Protein AF-A0A948D189-F1 (afdb_monomer_lite)

Structure (mmCIF, N/CA/C/O backbone):
data_AF-A0A948D189-F1
#
_entry.id   AF-A0A948D189-F1
#
loop_
_atom_site.group_PDB
_atom_site.id
_atom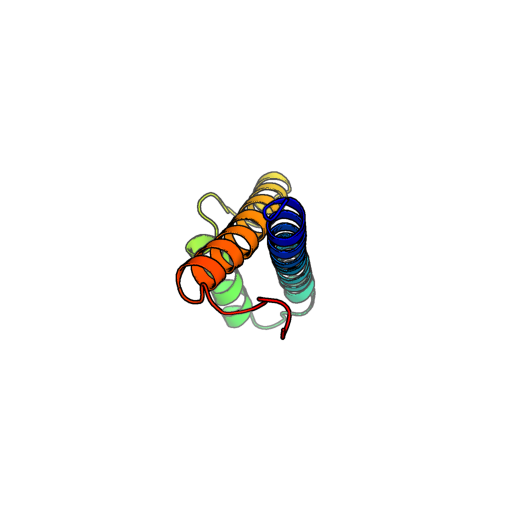_site.type_symbol
_atom_site.label_atom_id
_atom_site.label_alt_id
_atom_site.label_comp_id
_atom_site.label_asym_id
_atom_site.label_entity_id
_atom_site.label_seq_id
_atom_site.pdbx_PDB_ins_code
_atom_site.Cartn_x
_atom_site.Cartn_y
_atom_site.Cartn_z
_atom_site.occupancy
_atom_site.B_iso_or_equiv
_atom_site.auth_seq_id
_atom_site.auth_comp_id
_atom_site.auth_asym_id
_atom_si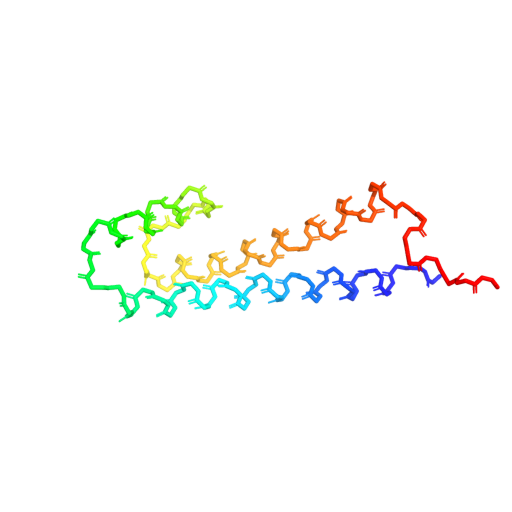te.auth_atom_id
_atom_site.pdbx_PDB_model_num
ATOM 1 N N . MET A 1 1 ? 11.086 3.102 -28.907 1.00 43.06 1 MET A N 1
ATOM 2 C CA . MET A 1 1 ? 9.698 3.223 -28.392 1.00 43.06 1 MET A CA 1
ATOM 3 C C . MET A 1 1 ? 9.240 1.969 -27.616 1.00 43.06 1 MET A C 1
ATOM 5 O O . MET A 1 1 ? 8.192 1.416 -27.920 1.00 43.06 1 MET A O 1
ATOM 9 N N . LYS A 1 2 ? 10.006 1.490 -26.617 1.00 55.94 2 LYS A N 1
ATOM 10 C CA . LYS A 1 2 ? 9.655 0.301 -25.798 1.00 55.94 2 LYS A CA 1
ATOM 11 C C . LYS A 1 2 ? 9.125 0.652 -24.394 1.00 55.94 2 LYS A C 1
ATOM 13 O O . LYS A 1 2 ? 8.508 -0.186 -23.752 1.00 55.94 2 LYS A O 1
ATOM 18 N N . ASN A 1 3 ? 9.285 1.906 -23.966 1.00 65.19 3 ASN A N 1
ATOM 19 C CA . ASN A 1 3 ? 9.013 2.319 -22.587 1.00 65.19 3 ASN A CA 1
ATOM 20 C C . ASN A 1 3 ? 7.535 2.657 -22.334 1.00 65.19 3 ASN A C 1
ATOM 22 O O . ASN A 1 3 ? 7.009 2.287 -21.297 1.00 65.19 3 ASN A O 1
ATOM 26 N N . ALA A 1 4 ? 6.826 3.286 -23.278 1.00 76.00 4 ALA A N 1
ATOM 27 C CA . ALA A 1 4 ? 5.453 3.754 -23.035 1.00 76.00 4 ALA A CA 1
ATOM 28 C C . ALA A 1 4 ? 4.457 2.620 -22.714 1.00 76.00 4 ALA A C 1
ATOM 30 O O . ALA A 1 4 ? 3.641 2.764 -21.811 1.00 76.00 4 ALA A O 1
ATOM 31 N N . LYS A 1 5 ? 4.553 1.470 -23.401 1.00 80.12 5 LYS A N 1
ATOM 32 C CA . LYS A 1 5 ? 3.692 0.302 -23.131 1.00 80.12 5 LYS A CA 1
ATOM 33 C C . LYS A 1 5 ? 4.002 -0.349 -21.782 1.00 80.12 5 LYS A C 1
ATOM 35 O O . LYS A 1 5 ? 3.083 -0.760 -21.085 1.00 80.12 5 LYS A O 1
ATOM 40 N N . PHE A 1 6 ? 5.282 -0.406 -21.415 1.00 83.38 6 PHE A N 1
ATOM 41 C CA . PHE A 1 6 ? 5.720 -0.891 -20.108 1.00 83.38 6 PHE A CA 1
ATOM 42 C C . PHE A 1 6 ? 5.208 0.013 -18.982 1.00 83.38 6 PHE A C 1
ATOM 44 O O . PHE A 1 6 ? 4.566 -0.471 -18.058 1.00 83.38 6 PHE A O 1
ATOM 51 N N . PHE A 1 7 ? 5.418 1.327 -19.100 1.00 85.12 7 PHE A N 1
ATOM 52 C CA . PHE A 1 7 ? 4.933 2.295 -18.118 1.00 85.12 7 PHE A CA 1
ATOM 53 C C . PHE A 1 7 ? 3.409 2.266 -17.991 1.00 85.12 7 PHE A C 1
ATOM 55 O O . PHE A 1 7 ? 2.903 2.298 -16.875 1.00 85.12 7 PHE A O 1
ATOM 62 N N . ALA A 1 8 ? 2.682 2.153 -19.108 1.00 88.44 8 ALA A N 1
ATOM 63 C CA . ALA A 1 8 ? 1.229 2.013 -19.085 1.00 88.44 8 ALA A CA 1
ATOM 64 C C . ALA A 1 8 ? 0.795 0.743 -18.339 1.00 88.44 8 ALA A C 1
ATOM 66 O O . ALA A 1 8 ? -0.057 0.825 -17.461 1.00 88.44 8 ALA A O 1
ATOM 67 N N . HIS A 1 9 ? 1.416 -0.408 -18.624 1.00 89.69 9 HIS A N 1
ATOM 68 C CA . HIS A 1 9 ? 1.111 -1.656 -17.924 1.00 89.69 9 HIS A CA 1
ATOM 69 C C . HIS A 1 9 ? 1.433 -1.573 -16.426 1.00 89.69 9 HIS A C 1
ATOM 71 O O . HIS A 1 9 ? 0.578 -1.885 -15.601 1.00 89.69 9 HIS A O 1
ATOM 77 N N . ALA A 1 10 ? 2.622 -1.087 -16.062 1.00 90.75 10 ALA A N 1
ATOM 78 C CA . ALA A 1 10 ? 3.016 -0.914 -14.666 1.00 90.75 10 ALA A CA 1
ATOM 79 C C . ALA A 1 10 ? 2.071 0.044 -13.919 1.00 90.75 10 ALA A C 1
ATOM 81 O O . ALA A 1 10 ? 1.687 -0.231 -12.784 1.00 90.75 10 ALA A O 1
ATOM 82 N N . ALA A 1 11 ? 1.622 1.122 -14.570 1.00 93.38 11 ALA A N 1
ATOM 83 C CA . ALA A 1 11 ? 0.612 2.021 -14.021 1.00 93.38 11 ALA A CA 1
ATOM 84 C C . ALA A 1 11 ? -0.753 1.333 -13.847 1.00 93.38 11 ALA A C 1
ATOM 86 O O . ALA A 1 11 ? -1.403 1.540 -12.826 1.00 93.38 11 ALA A O 1
ATOM 87 N N . THR A 1 12 ? -1.181 0.481 -14.787 1.00 94.19 12 THR A N 1
ATOM 88 C CA . THR A 1 12 ? -2.408 -0.322 -14.642 1.00 94.19 12 THR A CA 1
ATOM 89 C C . THR A 1 12 ? -2.329 -1.263 -13.439 1.00 94.19 12 THR A C 1
ATOM 91 O O . THR A 1 12 ? -3.281 -1.328 -12.666 1.00 94.19 12 THR A O 1
ATOM 94 N N . ILE A 1 13 ? -1.200 -1.953 -13.236 1.00 94.81 13 ILE A N 1
ATOM 95 C CA . ILE A 1 13 ? -1.009 -2.825 -12.065 1.00 94.81 13 ILE A CA 1
ATOM 96 C C . ILE A 1 13 ? -0.973 -2.005 -10.768 1.00 94.81 13 ILE A C 1
ATOM 98 O O . ILE A 1 13 ? -1.579 -2.404 -9.774 1.00 94.81 13 ILE A O 1
ATOM 102 N N . GLY A 1 14 ? -0.342 -0.828 -10.780 1.00 95.31 14 GLY A N 1
ATOM 103 C CA . GLY A 1 14 ? -0.402 0.118 -9.664 1.00 95.31 14 GLY A CA 1
ATOM 104 C C . GLY A 1 14 ? -1.841 0.512 -9.314 1.00 95.31 14 GLY A C 1
ATOM 105 O O . GLY A 1 14 ? -2.254 0.388 -8.163 1.00 95.31 14 GLY A O 1
ATOM 106 N N . LEU A 1 15 ? -2.645 0.917 -10.304 1.00 96.25 15 LEU A N 1
ATOM 107 C CA . LEU A 1 15 ? -4.061 1.258 -10.106 1.00 96.25 15 LEU A CA 1
ATOM 108 C C . LEU A 1 15 ? -4.880 0.074 -9.586 1.00 96.25 15 LEU A C 1
ATOM 110 O O . LEU A 1 15 ? -5.733 0.254 -8.721 1.00 96.25 15 LEU A O 1
ATOM 114 N N . PHE A 1 16 ? -4.601 -1.138 -10.064 1.00 96.19 16 PHE A N 1
ATOM 115 C CA . PHE A 1 16 ? -5.218 -2.348 -9.528 1.00 96.19 16 PHE A CA 1
ATOM 116 C C . PHE A 1 16 ? -4.888 -2.549 -8.039 1.00 96.19 16 PHE A C 1
ATOM 118 O O . PHE A 1 16 ? -5.779 -2.870 -7.254 1.00 96.19 16 PHE A O 1
ATOM 125 N N . GLY A 1 17 ? -3.649 -2.267 -7.622 1.00 95.19 17 GLY A N 1
ATOM 126 C CA . GLY A 1 17 ? -3.260 -2.245 -6.209 1.00 95.19 17 GLY A CA 1
ATOM 127 C C . GLY A 1 17 ? -4.076 -1.247 -5.379 1.00 95.19 17 GLY A C 1
ATOM 128 O O . GLY A 1 17 ? -4.542 -1.585 -4.292 1.00 95.19 17 GLY A O 1
ATOM 129 N N . VAL A 1 18 ? -4.326 -0.043 -5.906 1.00 96.62 18 VAL A N 1
ATOM 130 C CA . VAL A 1 18 ? -5.194 0.957 -5.250 1.00 96.62 18 VAL A CA 1
ATOM 131 C C . VAL A 1 18 ? -6.629 0.450 -5.111 1.00 96.62 18 VAL A C 1
ATOM 133 O O . VAL A 1 18 ? -7.235 0.609 -4.054 1.00 96.62 18 VAL A O 1
ATOM 136 N N . LEU A 1 19 ? -7.176 -0.178 -6.153 1.00 96.88 19 LEU A N 1
ATOM 137 C CA . LEU A 1 19 ? -8.528 -0.741 -6.116 1.00 96.88 19 LEU A CA 1
ATOM 138 C C . LEU A 1 19 ? -8.659 -1.836 -5.052 1.00 96.88 19 LEU A C 1
ATOM 140 O O . LEU A 1 19 ? -9.626 -1.834 -4.291 1.00 96.88 19 LEU A O 1
ATOM 144 N N . LEU A 1 20 ? -7.670 -2.728 -4.948 1.00 94.44 20 LEU A N 1
ATOM 145 C CA . LEU A 1 20 ? -7.625 -3.736 -3.887 1.00 94.44 20 LEU A CA 1
ATOM 146 C C . LEU A 1 20 ? -7.541 -3.104 -2.495 1.00 94.44 20 LEU A C 1
ATOM 148 O O . LEU A 1 20 ? -8.222 -3.559 -1.579 1.00 94.44 20 LEU A O 1
ATOM 152 N N . PHE A 1 21 ? -6.759 -2.035 -2.332 1.00 94.75 21 PHE A N 1
ATOM 153 C CA . PHE A 1 21 ? -6.695 -1.300 -1.071 1.00 94.75 21 PHE A CA 1
ATOM 154 C C . PHE A 1 21 ? -8.050 -0.696 -0.684 1.00 94.75 21 PHE A C 1
ATOM 156 O O . PHE A 1 21 ? -8.482 -0.863 0.455 1.00 94.75 21 PHE A O 1
ATOM 163 N N . ILE A 1 22 ? -8.759 -0.063 -1.627 1.00 95.38 22 ILE A N 1
ATOM 164 C CA . ILE A 1 22 ? -10.119 0.455 -1.401 1.00 95.38 22 ILE A CA 1
ATOM 165 C C . ILE A 1 22 ? -11.057 -0.678 -0.979 1.00 95.38 22 ILE A C 1
ATOM 167 O O . ILE A 1 22 ? -11.796 -0.527 -0.008 1.00 95.38 22 ILE A O 1
ATOM 171 N N . LEU A 1 23 ? -11.011 -1.822 -1.666 1.00 95.25 23 LEU A N 1
ATOM 172 C CA . LEU A 1 23 ? -11.821 -2.984 -1.303 1.00 95.25 23 LEU A CA 1
ATOM 173 C C . LEU A 1 23 ? -11.502 -3.467 0.120 1.00 95.25 23 LEU A C 1
ATOM 175 O O . LEU A 1 23 ? -12.417 -3.791 0.872 1.00 95.25 23 LEU A O 1
ATOM 179 N N . CYS A 1 24 ? -10.229 -3.437 0.520 1.00 93.25 24 CYS A N 1
ATOM 180 C CA . CYS A 1 24 ? -9.794 -3.732 1.886 1.00 93.25 24 CYS A CA 1
ATOM 181 C C . CYS A 1 24 ? -10.379 -2.743 2.908 1.00 93.25 24 CYS A C 1
ATOM 183 O O . CYS A 1 24 ? -10.837 -3.160 3.968 1.00 93.25 24 CYS A O 1
ATOM 185 N N . MET A 1 25 ? -10.422 -1.445 2.585 1.00 92.62 25 MET A N 1
ATOM 186 C CA . MET A 1 25 ? -11.061 -0.437 3.443 1.00 92.62 25 MET A CA 1
ATOM 187 C C . MET A 1 25 ? -12.574 -0.646 3.544 1.00 92.62 25 MET A C 1
ATOM 189 O O . MET A 1 25 ? -13.148 -0.460 4.610 1.00 92.62 25 MET A O 1
ATOM 193 N N . LEU A 1 26 ? -13.233 -1.049 2.456 1.00 93.81 26 LEU A N 1
ATOM 194 C CA . LEU A 1 26 ? -14.663 -1.364 2.471 1.00 93.81 26 LEU A CA 1
ATOM 195 C C . LEU A 1 26 ? -14.951 -2.645 3.259 1.00 93.81 26 LEU A C 1
ATOM 197 O O . LEU A 1 26 ? -15.962 -2.720 3.953 1.00 93.81 26 LEU A O 1
ATOM 201 N N . TRP A 1 27 ? -14.048 -3.627 3.214 1.00 93.00 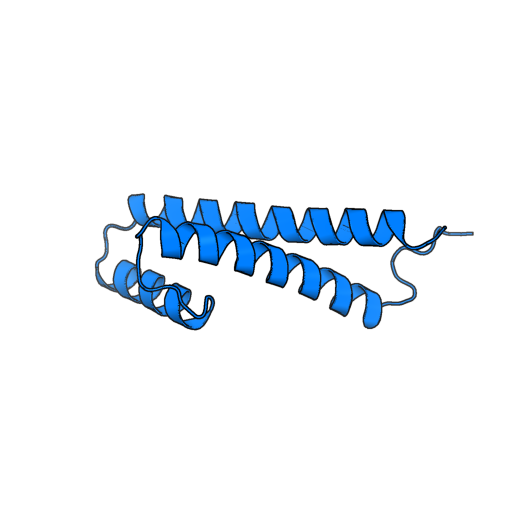27 TRP A N 1
ATOM 202 C CA . TRP A 1 27 ? -14.181 -4.868 3.972 1.00 93.00 27 TRP A CA 1
ATOM 203 C C . TRP A 1 27 ? -14.265 -4.617 5.483 1.00 93.00 27 TRP A C 1
ATOM 205 O O . TRP A 1 27 ? -15.060 -5.275 6.155 1.00 93.00 27 TRP A O 1
ATOM 215 N N . LYS A 1 28 ? -13.578 -3.587 6.003 1.00 90.25 28 LYS A N 1
ATOM 216 C CA . LYS A 1 28 ? -13.705 -3.131 7.401 1.00 90.25 28 LYS A CA 1
ATOM 217 C C . LYS A 1 28 ? -15.157 -2.923 7.849 1.00 90.25 28 LYS A C 1
ATOM 219 O O . LYS A 1 28 ? -15.469 -3.185 9.008 1.00 90.25 28 LYS A O 1
ATOM 224 N N . LEU A 1 29 ? -16.042 -2.480 6.950 1.00 92.19 29 LEU A N 1
ATOM 225 C CA . LEU A 1 29 ? -17.462 -2.238 7.242 1.00 92.19 29 LEU A CA 1
ATOM 226 C C . LEU A 1 29 ? -18.263 -3.530 7.451 1.00 92.19 29 LEU A C 1
ATOM 228 O O . LEU A 1 29 ? -19.356 -3.494 8.004 1.00 92.19 29 LEU A O 1
ATOM 232 N N . THR A 1 30 ? -17.728 -4.662 7.000 1.00 94.56 30 THR A N 1
ATOM 233 C CA . THR A 1 30 ? -18.380 -5.975 7.082 1.00 94.56 30 THR A CA 1
ATOM 234 C C . THR A 1 30 ? -17.822 -6.855 8.202 1.00 94.56 30 THR A C 1
ATOM 236 O O . THR A 1 30 ? -18.406 -7.892 8.507 1.00 94.56 30 THR A O 1
ATOM 239 N N . ILE A 1 31 ? -16.706 -6.460 8.830 1.00 93.00 31 ILE A N 1
ATOM 240 C CA . ILE A 1 31 ? -16.088 -7.217 9.923 1.00 93.00 31 ILE A CA 1
ATOM 241 C C . ILE A 1 31 ? -16.906 -7.024 11.203 1.00 93.00 31 ILE A C 1
ATOM 243 O O . ILE A 1 31 ? -16.975 -5.925 11.750 1.00 93.00 31 ILE A O 1
ATOM 247 N N . THR A 1 32 ? -17.485 -8.115 11.700 1.00 95.12 32 THR A N 1
ATOM 248 C CA . THR A 1 32 ? -18.224 -8.155 12.972 1.00 95.12 32 THR A CA 1
ATOM 249 C C . THR A 1 32 ? -17.400 -8.732 14.122 1.00 95.12 32 THR A C 1
ATOM 251 O O . THR A 1 32 ? -17.686 -8.448 15.282 1.00 95.12 32 THR A O 1
ATOM 254 N N . ASP A 1 33 ? -16.396 -9.556 13.813 1.00 95.81 33 ASP A N 1
ATOM 255 C CA . ASP A 1 33 ? -15.538 -10.201 14.806 1.00 95.81 33 ASP A CA 1
ATOM 256 C C . ASP A 1 33 ? -14.386 -9.260 15.223 1.00 95.81 33 ASP A C 1
ATOM 258 O O . ASP A 1 33 ? -13.616 -8.812 14.362 1.00 95.81 33 ASP A O 1
ATOM 262 N N . PRO A 1 34 ? -14.225 -8.960 16.526 1.00 94.00 34 PRO A N 1
ATOM 263 C CA . PRO A 1 34 ? -13.193 -8.044 17.005 1.00 94.00 34 PRO A CA 1
ATOM 264 C C . PRO A 1 34 ? -11.759 -8.555 16.794 1.00 94.00 34 PRO A C 1
ATOM 266 O O . PRO A 1 34 ? -10.852 -7.741 16.622 1.00 94.00 34 PRO A O 1
ATOM 269 N N . LEU A 1 35 ? -11.523 -9.871 16.779 1.00 95.75 35 LEU A N 1
ATOM 270 C CA . LEU A 1 35 ? -10.195 -10.439 16.515 1.00 95.75 35 LEU A CA 1
ATOM 271 C C . LEU A 1 35 ? -9.807 -10.268 15.047 1.00 95.75 35 LEU A C 1
ATOM 273 O O . LEU A 1 35 ? -8.667 -9.910 14.742 1.00 95.75 35 LEU A O 1
ATOM 277 N N . VAL A 1 36 ? -10.762 -10.472 14.137 1.00 95.44 36 VAL A N 1
ATOM 278 C CA . VAL A 1 36 ? -10.548 -10.249 12.700 1.00 95.44 36 VAL A CA 1
ATOM 279 C C . VAL A 1 36 ? -10.262 -8.773 12.432 1.00 95.44 36 VAL A C 1
ATOM 281 O O . VAL A 1 36 ? -9.384 -8.449 11.632 1.00 95.44 36 VAL A O 1
ATOM 284 N N . ASP A 1 37 ? -10.940 -7.875 13.148 1.00 93.56 37 ASP A N 1
ATOM 285 C CA . ASP A 1 37 ? -10.716 -6.439 13.016 1.00 93.56 37 ASP A CA 1
ATOM 286 C C . ASP A 1 37 ? -9.316 -6.011 13.468 1.00 93.56 37 ASP A C 1
ATOM 288 O O . ASP A 1 37 ? -8.603 -5.288 12.767 1.00 93.56 37 ASP A O 1
ATOM 292 N N . GLN A 1 38 ? -8.887 -6.507 14.630 1.00 94.06 38 GLN A N 1
ATOM 293 C CA . GLN A 1 38 ? -7.547 -6.250 15.151 1.00 94.06 38 GLN A CA 1
ATOM 294 C C . GLN A 1 38 ? -6.469 -6.767 14.203 1.00 94.06 38 GLN A C 1
ATOM 296 O O . GLN A 1 38 ? -5.503 -6.052 13.925 1.00 94.06 38 GLN A O 1
ATOM 301 N N . PHE A 1 39 ? -6.648 -7.980 13.675 1.00 94.44 39 PHE A N 1
ATOM 302 C CA . PHE A 1 39 ? -5.739 -8.547 12.688 1.00 94.44 39 PHE A CA 1
ATOM 303 C C . PHE A 1 39 ? -5.670 -7.682 11.425 1.00 94.44 39 PHE A C 1
ATOM 305 O O . PHE A 1 39 ? -4.576 -7.357 10.964 1.00 94.44 39 PHE A O 1
ATOM 312 N N . HIS A 1 40 ? -6.819 -7.252 10.900 1.00 93.94 40 HIS A N 1
ATOM 313 C CA . HIS A 1 40 ? -6.891 -6.403 9.715 1.00 93.94 40 HIS A CA 1
ATOM 314 C C . HIS A 1 40 ? -6.113 -5.091 9.905 1.00 93.94 40 HIS A C 1
ATOM 316 O O . HIS A 1 40 ? -5.252 -4.751 9.091 1.00 93.94 40 HIS A O 1
ATOM 322 N N . VAL A 1 41 ? -6.344 -4.382 11.014 1.00 92.44 41 VAL A N 1
ATOM 323 C CA . VAL A 1 41 ? -5.637 -3.127 11.317 1.00 92.44 41 VAL A CA 1
ATOM 324 C C . VAL A 1 41 ? -4.140 -3.356 11.525 1.00 92.44 41 VAL A C 1
ATOM 326 O O . VAL A 1 41 ? -3.327 -2.563 11.049 1.00 92.44 41 VAL A O 1
ATOM 329 N N . LEU A 1 42 ? -3.753 -4.427 12.222 1.00 94.44 42 LEU A N 1
ATOM 330 C CA . LEU A 1 42 ? -2.346 -4.755 12.453 1.00 94.44 42 LEU A CA 1
ATOM 331 C C . LEU A 1 42 ? -1.616 -5.047 11.137 1.00 94.44 42 LEU A C 1
ATOM 333 O O . LEU A 1 42 ? -0.509 -4.555 10.920 1.00 94.44 42 LEU A O 1
ATOM 337 N N . TYR A 1 43 ? -2.256 -5.795 10.241 1.00 93.25 43 TYR A N 1
ATOM 338 C CA . TYR A 1 43 ? -1.698 -6.128 8.938 1.00 93.25 43 TYR A CA 1
ATOM 339 C C . TYR A 1 43 ? -1.529 -4.888 8.051 1.00 93.25 43 TYR A C 1
ATOM 341 O O . TYR A 1 43 ? -0.484 -4.714 7.425 1.00 93.25 43 TYR A O 1
ATOM 349 N N . LEU A 1 44 ? -2.504 -3.973 8.062 1.00 92.62 44 LEU A N 1
ATOM 350 C CA . LEU A 1 44 ? -2.389 -2.691 7.362 1.00 92.62 44 LEU A CA 1
ATOM 351 C C . LEU A 1 44 ? -1.225 -1.849 7.890 1.00 92.62 44 LEU A C 1
ATOM 353 O O . LEU A 1 44 ? -0.464 -1.303 7.099 1.00 92.62 44 LEU A O 1
ATOM 357 N N . LYS A 1 45 ? -1.039 -1.780 9.212 1.00 93.69 45 LYS A N 1
ATOM 358 C CA . LYS A 1 45 ? 0.096 -1.065 9.824 1.00 93.69 45 LYS A CA 1
ATOM 359 C C . LYS A 1 45 ? 1.447 -1.668 9.447 1.00 93.69 45 LYS A C 1
ATOM 361 O O . LYS A 1 45 ? 2.424 -0.936 9.324 1.00 93.69 45 LYS A O 1
ATOM 366 N N . PHE A 1 46 ? 1.503 -2.989 9.284 1.00 93.62 46 PHE A N 1
ATOM 367 C CA . PHE A 1 46 ? 2.715 -3.692 8.877 1.00 93.62 46 PHE A CA 1
ATOM 368 C C . PHE A 1 46 ? 3.055 -3.448 7.402 1.00 93.62 46 PHE A C 1
ATOM 370 O O . PHE A 1 46 ? 4.195 -3.123 7.081 1.00 93.62 46 PHE A O 1
ATOM 377 N N . LEU A 1 47 ? 2.071 -3.582 6.509 1.00 91.44 47 LEU A N 1
ATOM 378 C CA . LEU A 1 47 ? 2.284 -3.417 5.071 1.00 91.44 47 LEU A CA 1
ATOM 379 C C . LEU A 1 47 ? 2.451 -1.959 4.644 1.00 91.44 47 LEU A C 1
ATOM 381 O O . LEU A 1 47 ? 3.202 -1.691 3.714 1.00 91.44 47 LEU A O 1
ATOM 385 N N . PHE A 1 48 ? 1.743 -1.029 5.284 1.00 92.25 48 PHE A N 1
ATOM 386 C CA . PHE A 1 48 ? 1.704 0.375 4.889 1.00 92.25 48 PHE A CA 1
ATOM 387 C C . PHE A 1 48 ? 2.403 1.243 5.943 1.00 92.25 48 PHE A C 1
ATOM 389 O O . PHE A 1 48 ? 1.754 1.727 6.877 1.00 92.25 48 PHE A O 1
ATOM 396 N N . PRO A 1 49 ? 3.725 1.473 5.829 1.00 90.75 49 PRO A N 1
ATOM 397 C CA . PRO A 1 49 ? 4.457 2.280 6.796 1.00 90.75 49 PRO A CA 1
ATOM 398 C C . PRO A 1 49 ? 3.874 3.694 6.867 1.00 90.75 49 PRO A C 1
ATOM 400 O O . PRO A 1 49 ? 3.726 4.375 5.855 1.00 90.75 49 PRO A O 1
ATOM 403 N N . GLY A 1 50 ? 3.551 4.141 8.080 1.00 85.88 50 GLY A N 1
ATOM 404 C CA . GLY A 1 50 ? 2.899 5.431 8.321 1.00 85.88 50 GLY A CA 1
ATOM 405 C C . GLY A 1 50 ? 1.372 5.363 8.415 1.00 85.88 50 GLY A C 1
ATOM 406 O O . GLY A 1 50 ? 0.768 6.352 8.822 1.00 85.88 50 GLY A O 1
ATOM 407 N N . PHE A 1 51 ? 0.752 4.212 8.132 1.00 88.62 51 PHE A N 1
ATOM 408 C CA . PHE A 1 51 ? -0.667 3.982 8.402 1.00 88.62 51 PHE A CA 1
ATOM 409 C C . PHE A 1 51 ? -0.906 3.915 9.916 1.00 88.62 51 PHE A C 1
ATOM 411 O O . PHE A 1 51 ? -0.345 3.067 10.610 1.00 88.62 51 PHE A O 1
ATOM 418 N N . LYS A 1 52 ? -1.723 4.822 10.456 1.00 87.69 52 LYS A N 1
ATOM 419 C CA . LYS A 1 52 ? -2.021 4.889 11.900 1.00 87.69 52 LYS A CA 1
ATOM 420 C C . LYS A 1 52 ? -3.422 4.383 12.235 1.00 87.69 52 LYS A C 1
ATOM 422 O O . LYS A 1 52 ? -3.632 3.871 13.338 1.00 87.69 52 LYS A O 1
ATOM 427 N N . GLY A 1 53 ? -4.338 4.451 11.275 1.00 86.19 53 GLY A N 1
ATOM 428 C CA . GLY A 1 53 ? -5.719 4.002 11.390 1.00 86.19 53 GLY A CA 1
ATOM 429 C C . GLY A 1 53 ? -6.544 4.452 10.186 1.00 86.19 53 GLY A C 1
ATOM 430 O O . GLY A 1 53 ? -5.998 4.762 9.134 1.00 86.19 53 GLY A O 1
ATOM 431 N N . PHE A 1 54 ? -7.863 4.517 10.350 1.00 86.56 54 PHE A N 1
ATOM 432 C CA . PHE A 1 54 ? -8.802 4.920 9.293 1.00 86.56 54 PHE A CA 1
ATOM 433 C C . PHE A 1 54 ? -8.985 6.444 9.185 1.00 86.56 54 PHE A C 1
ATOM 435 O O . PHE A 1 54 ? -10.047 6.923 8.795 1.00 86.56 54 PHE A O 1
ATOM 442 N N . ASP A 1 55 ? -7.970 7.223 9.557 1.00 91.12 55 ASP A N 1
ATOM 443 C CA . ASP A 1 55 ? -7.974 8.661 9.311 1.00 91.12 55 ASP A CA 1
ATOM 444 C C . ASP A 1 55 ? -7.706 8.961 7.826 1.00 91.12 55 ASP A C 1
ATOM 446 O O . ASP A 1 55 ? -7.061 8.186 7.115 1.00 91.12 55 ASP A O 1
ATOM 450 N N . VAL A 1 56 ? -8.201 10.106 7.350 1.00 91.69 56 VAL A N 1
ATOM 451 C CA . VAL A 1 56 ? -8.122 10.488 5.930 1.00 91.69 56 VAL A CA 1
ATOM 452 C C . VAL A 1 56 ? -6.674 10.516 5.429 1.00 91.69 56 VAL A C 1
ATOM 454 O O . VAL A 1 56 ? -6.412 10.101 4.301 1.00 91.69 56 VAL A O 1
ATOM 457 N N . ALA A 1 57 ? -5.721 10.955 6.257 1.00 92.62 57 ALA A N 1
ATOM 458 C CA . ALA A 1 57 ? -4.319 11.031 5.862 1.00 92.62 57 ALA A CA 1
ATOM 459 C C . ALA A 1 57 ? -3.704 9.634 5.688 1.00 92.62 57 ALA A C 1
ATOM 461 O O . ALA A 1 57 ? -3.073 9.372 4.664 1.00 92.62 57 ALA A O 1
ATOM 462 N N . SER A 1 58 ? -3.941 8.720 6.634 1.00 92.31 58 SER A N 1
ATOM 463 C CA . SER A 1 58 ? -3.521 7.317 6.539 1.00 92.31 58 SER A CA 1
ATOM 464 C C . SER A 1 58 ? -4.131 6.613 5.325 1.00 92.31 58 SER A C 1
ATOM 466 O O . SER A 1 58 ? -3.433 5.861 4.647 1.00 92.31 58 SER A O 1
ATOM 468 N N . ILE A 1 59 ? -5.405 6.876 5.010 1.00 92.81 59 ILE A N 1
ATOM 469 C CA . ILE A 1 59 ? -6.080 6.294 3.840 1.00 92.81 59 ILE A CA 1
ATOM 470 C C . ILE A 1 59 ? -5.428 6.786 2.545 1.00 92.81 59 ILE A C 1
ATOM 472 O O . ILE A 1 59 ? -5.037 5.967 1.715 1.00 92.81 59 ILE A O 1
ATOM 476 N N . LEU A 1 60 ? -5.253 8.102 2.383 1.00 95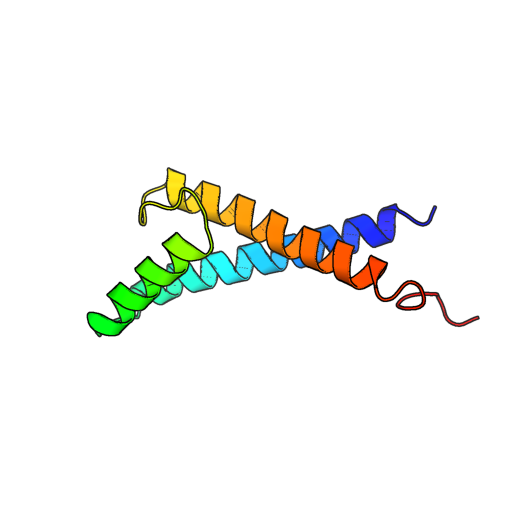.12 60 LEU A N 1
ATOM 477 C CA . LEU A 1 60 ?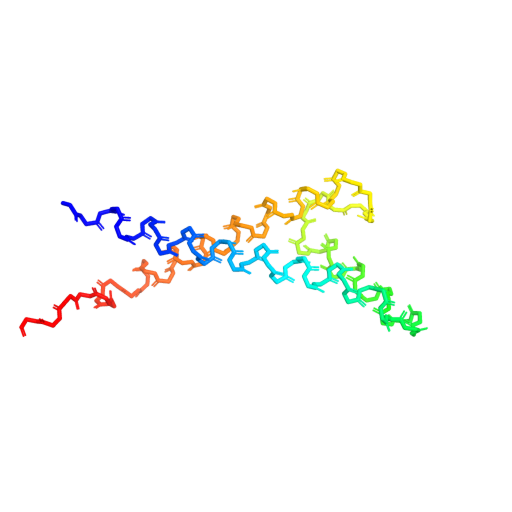 -4.601 8.670 1.198 1.00 95.12 60 LEU A CA 1
ATOM 478 C C . LEU A 1 60 ? -3.171 8.144 1.037 1.00 95.12 60 LEU A C 1
ATOM 480 O O . LEU A 1 60 ? -2.758 7.778 -0.063 1.00 95.12 60 LEU A O 1
ATOM 484 N N . TRP A 1 61 ? -2.431 8.050 2.140 1.00 94.81 61 TRP A N 1
ATOM 485 C CA . TRP A 1 61 ? -1.081 7.503 2.140 1.00 94.81 61 TRP A CA 1
ATOM 486 C C . TRP A 1 61 ? -1.048 6.018 1.758 1.00 94.81 61 TRP A C 1
ATOM 488 O O . TRP A 1 61 ? -0.236 5.608 0.927 1.00 94.81 61 TRP A O 1
ATOM 498 N N . GLY A 1 62 ? -1.976 5.219 2.288 1.00 94.25 62 GLY A N 1
ATOM 499 C CA . GLY A 1 62 ? -2.140 3.810 1.933 1.00 94.25 62 GLY A CA 1
ATOM 500 C C . GLY A 1 62 ? -2.472 3.606 0.453 1.00 94.25 62 GLY A C 1
ATOM 501 O O . GLY A 1 62 ? -1.915 2.706 -0.176 1.00 94.25 62 GLY A O 1
ATOM 502 N N . MET A 1 63 ? -3.288 4.481 -0.146 1.00 95.31 63 MET A N 1
ATOM 503 C CA . MET A 1 63 ? -3.561 4.460 -1.591 1.00 95.31 63 MET A CA 1
ATOM 504 C C . MET A 1 63 ? -2.289 4.710 -2.408 1.00 95.31 63 MET A C 1
ATOM 506 O O . MET A 1 63 ? -2.001 3.955 -3.336 1.00 95.31 63 MET A O 1
ATOM 510 N N . VAL A 1 64 ? -1.497 5.725 -2.044 1.00 96.56 64 VAL A N 1
ATOM 511 C CA . VAL A 1 64 ? -0.224 6.025 -2.722 1.00 96.56 64 VAL A CA 1
ATOM 512 C C . VAL A 1 64 ? 0.737 4.842 -2.618 1.00 96.56 64 VAL A C 1
ATOM 514 O O . VAL A 1 64 ? 1.281 4.400 -3.629 1.00 96.56 64 VAL A O 1
ATOM 517 N N . LEU A 1 65 ? 0.914 4.281 -1.423 1.00 96.00 65 LEU A N 1
ATOM 518 C CA . LEU A 1 65 ? 1.784 3.123 -1.220 1.00 96.00 65 LEU A CA 1
ATOM 519 C C . LEU A 1 65 ? 1.300 1.890 -1.989 1.00 96.00 65 LEU A C 1
ATOM 521 O O . LEU A 1 65 ? 2.111 1.204 -2.602 1.00 96.00 65 LEU A O 1
ATOM 525 N N . SER A 1 66 ? -0.010 1.641 -2.031 1.00 96.12 66 SER A N 1
ATOM 526 C CA . SER A 1 66 ? -0.592 0.533 -2.800 1.00 96.12 66 SER A CA 1
ATOM 527 C C . SER A 1 66 ? -0.309 0.668 -4.294 1.00 96.12 66 SER A C 1
ATOM 529 O O . SER A 1 66 ? 0.052 -0.313 -4.947 1.00 96.12 66 SER A O 1
ATOM 531 N N . PHE A 1 67 ? -0.406 1.892 -4.828 1.00 97.25 67 PHE A N 1
ATOM 532 C CA . PHE A 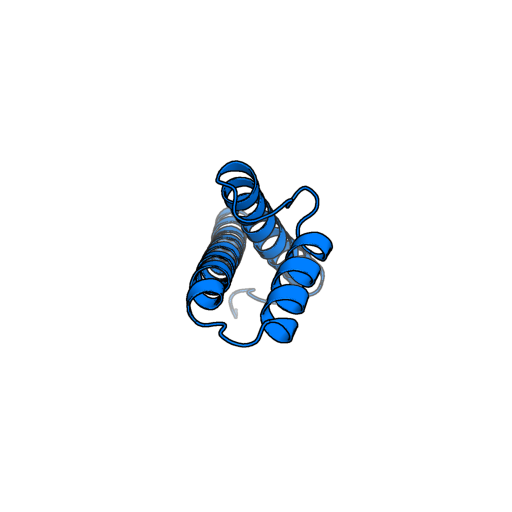1 67 ? -0.010 2.179 -6.204 1.00 97.25 67 PHE A CA 1
ATOM 533 C C . PHE A 1 67 ? 1.473 1.880 -6.428 1.00 97.25 67 PHE A C 1
ATOM 535 O O . PHE A 1 67 ? 1.827 1.184 -7.379 1.00 97.25 67 PHE A O 1
ATOM 542 N N . VAL A 1 68 ? 2.339 2.381 -5.542 1.00 96.56 68 VAL A N 1
ATOM 543 C CA . VAL A 1 68 ? 3.791 2.191 -5.633 1.00 96.56 68 VAL A CA 1
ATOM 544 C C . VAL A 1 68 ? 4.156 0.709 -5.564 1.00 96.56 68 VAL A C 1
ATOM 546 O O . VAL A 1 68 ? 4.959 0.255 -6.372 1.00 96.56 68 VAL A O 1
ATOM 549 N N . TYR A 1 69 ? 3.544 -0.071 -4.672 1.00 94.81 69 TYR A N 1
ATOM 550 C CA . TYR A 1 69 ? 3.792 -1.510 -4.572 1.00 94.81 69 TYR A CA 1
ATOM 551 C C . TYR A 1 69 ? 3.367 -2.260 -5.830 1.00 94.81 69 TYR A C 1
ATOM 553 O O . TYR A 1 69 ? 4.152 -3.056 -6.343 1.00 94.81 69 TYR A O 1
ATOM 561 N N . GLY A 1 70 ? 2.181 -1.976 -6.378 1.00 94.38 70 GLY A N 1
ATOM 562 C CA . GLY A 1 70 ? 1.746 -2.578 -7.641 1.00 94.38 70 GLY A CA 1
ATOM 563 C C . GLY A 1 70 ? 2.660 -2.196 -8.810 1.00 94.38 70 GLY A C 1
ATOM 564 O O . GLY A 1 70 ? 3.060 -3.051 -9.602 1.00 94.38 70 GLY A O 1
ATOM 565 N N . PHE A 1 71 ? 3.065 -0.927 -8.880 1.00 94.12 71 PHE A N 1
ATOM 566 C CA . PHE A 1 71 ? 3.983 -0.443 -9.906 1.00 94.12 71 PHE A CA 1
ATOM 567 C C . PHE A 1 71 ? 5.352 -1.131 -9.808 1.00 94.12 71 PHE A C 1
ATOM 569 O O . PHE A 1 71 ? 5.855 -1.659 -10.799 1.00 94.12 71 PHE A O 1
ATOM 576 N N . LEU A 1 72 ? 5.944 -1.176 -8.611 1.00 94.25 72 LEU A N 1
ATOM 577 C CA . LEU A 1 72 ? 7.228 -1.835 -8.372 1.00 94.25 72 LEU A CA 1
ATOM 578 C C . LEU A 1 72 ? 7.155 -3.340 -8.639 1.00 94.25 72 LEU A C 1
ATOM 580 O O . LEU A 1 72 ? 8.081 -3.881 -9.237 1.00 94.25 72 LEU A O 1
ATOM 584 N N . ALA A 1 73 ? 6.059 -4.008 -8.272 1.00 93.06 73 ALA A N 1
ATOM 585 C CA . ALA A 1 73 ? 5.857 -5.421 -8.580 1.00 93.06 73 ALA A CA 1
ATOM 586 C C . ALA A 1 73 ? 5.899 -5.679 -10.094 1.00 93.06 73 ALA A C 1
ATOM 588 O O . ALA A 1 73 ? 6.582 -6.601 -10.540 1.00 93.06 73 ALA A O 1
ATOM 589 N N . ALA A 1 74 ? 5.250 -4.830 -10.897 1.00 90.94 74 ALA A N 1
ATOM 590 C CA . ALA A 1 74 ? 5.308 -4.925 -12.355 1.00 90.94 74 ALA A CA 1
ATOM 591 C C . ALA A 1 74 ? 6.722 -4.659 -12.902 1.00 90.94 74 ALA A C 1
ATOM 593 O O . ALA A 1 74 ? 7.190 -5.378 -13.788 1.00 90.94 74 ALA A O 1
ATOM 594 N N . VAL A 1 75 ? 7.432 -3.663 -12.357 1.00 90.38 75 VAL A N 1
ATOM 595 C CA . VAL A 1 75 ? 8.823 -3.358 -12.737 1.00 90.38 75 VAL A CA 1
ATOM 596 C C . VAL A 1 75 ? 9.739 -4.552 -12.463 1.00 90.38 75 VAL A C 1
ATOM 598 O O . VAL A 1 75 ? 10.472 -4.978 -13.355 1.00 90.38 75 VAL A O 1
ATOM 601 N N . VAL A 1 76 ? 9.672 -5.120 -11.256 1.00 91.75 76 VAL A N 1
ATOM 602 C CA . VAL A 1 76 ? 10.471 -6.287 -10.856 1.00 91.75 76 VAL A CA 1
ATOM 603 C C . VAL A 1 76 ? 10.122 -7.496 -11.719 1.00 91.75 76 VAL A C 1
ATOM 605 O O . VAL A 1 76 ? 11.022 -8.169 -12.216 1.00 91.75 76 VAL A O 1
ATOM 608 N N . PHE A 1 77 ? 8.834 -7.743 -11.971 1.00 89.75 77 PHE A N 1
ATOM 609 C CA . PHE A 1 77 ? 8.388 -8.858 -12.804 1.00 89.75 77 PHE A CA 1
ATOM 610 C C . PHE A 1 77 ? 8.969 -8.797 -14.222 1.00 89.75 77 PHE A C 1
ATOM 612 O O . PHE A 1 77 ? 9.507 -9.792 -14.706 1.00 89.75 77 PHE A O 1
ATOM 619 N N . HIS A 1 78 ? 8.917 -7.629 -14.868 1.00 85.81 78 HIS A N 1
ATOM 620 C CA . HIS A 1 78 ? 9.520 -7.428 -16.188 1.00 85.81 78 HIS A CA 1
ATOM 621 C C . HIS A 1 78 ? 11.051 -7.484 -16.164 1.00 85.81 78 HIS A C 1
ATOM 623 O O . HIS A 1 78 ? 11.651 -7.934 -17.139 1.00 85.81 78 HIS A O 1
ATOM 629 N N . GLY A 1 79 ? 11.685 -7.055 -15.069 1.00 86.44 79 GLY A N 1
ATOM 630 C CA . GLY A 1 79 ? 13.129 -7.187 -14.879 1.00 86.44 79 GLY A CA 1
ATOM 631 C C . GLY A 1 79 ? 13.582 -8.647 -14.805 1.00 86.44 79 GLY A C 1
ATOM 632 O O . GLY A 1 79 ? 14.595 -9.004 -15.400 1.00 86.44 79 GLY A O 1
ATOM 633 N N . LEU A 1 80 ? 12.806 -9.498 -14.129 1.00 88.44 80 LEU A N 1
ATOM 634 C CA . LEU A 1 80 ? 13.077 -10.934 -14.013 1.00 88.44 80 LEU A CA 1
ATOM 635 C C . LEU A 1 80 ? 12.668 -11.726 -15.265 1.00 88.44 80 LEU A C 1
ATOM 637 O O . LEU A 1 80 ? 13.252 -12.770 -15.542 1.00 88.44 80 LEU A O 1
ATOM 641 N N . HIS A 1 81 ? 11.704 -11.225 -16.042 1.00 84.94 81 HIS A N 1
ATOM 642 C CA . HIS A 1 81 ? 11.212 -11.864 -17.266 1.00 84.94 81 HIS A CA 1
ATOM 643 C C . HIS A 1 81 ? 11.374 -10.950 -18.493 1.00 84.94 81 HIS A C 1
ATOM 645 O O . HIS A 1 81 ? 10.379 -10.483 -19.056 1.00 84.94 81 HIS A O 1
ATOM 651 N N . PRO A 1 82 ? 12.611 -10.717 -18.968 1.00 73.81 82 PRO A N 1
ATOM 652 C CA . PRO A 1 82 ? 12.880 -9.802 -20.080 1.00 73.81 82 PRO A CA 1
ATOM 653 C C . PRO A 1 82 ? 12.308 -10.280 -21.428 1.00 73.81 82 PRO A C 1
ATOM 655 O O . PRO A 1 82 ? 12.177 -9.489 -22.367 1.00 73.81 82 PRO A O 1
ATOM 658 N N . ASP A 1 83 ? 11.978 -11.570 -21.541 1.00 73.94 83 ASP A N 1
ATOM 659 C CA . ASP A 1 83 ? 11.359 -12.173 -22.726 1.00 73.94 83 ASP A CA 1
ATOM 660 C C . ASP A 1 83 ? 9.824 -12.187 -22.679 1.00 73.94 83 ASP A C 1
ATOM 662 O O . ASP A 1 83 ? 9.181 -12.351 -23.720 1.00 73.94 83 ASP A O 1
ATOM 666 N N . CYS A 1 84 ? 9.220 -11.953 -21.509 1.00 65.62 84 CYS A N 1
ATOM 667 C CA . CYS A 1 84 ? 7.774 -11.795 -21.406 1.00 65.62 84 CYS A CA 1
ATOM 668 C C . CYS A 1 84 ? 7.331 -10.536 -22.162 1.00 65.62 84 CYS A C 1
ATOM 670 O O . CYS A 1 84 ? 7.957 -9.479 -22.089 1.00 65.62 84 CYS A O 1
ATOM 672 N N . CYS A 1 85 ? 6.223 -10.651 -22.896 1.00 64.19 85 CYS A N 1
ATOM 673 C CA . CYS A 1 85 ? 5.612 -9.566 -23.672 1.00 64.19 85 CYS A CA 1
ATOM 674 C C . CYS A 1 85 ? 6.412 -9.075 -24.896 1.00 64.19 85 CYS A C 1
ATOM 676 O O . CYS A 1 85 ? 6.048 -8.050 -25.484 1.00 64.19 85 CYS A O 1
ATOM 678 N N . LYS A 1 86 ? 7.448 -9.800 -25.350 1.00 65.12 86 LYS A N 1
ATOM 679 C CA . LYS A 1 86 ? 7.963 -9.599 -26.713 1.00 65.12 86 LYS A CA 1
ATOM 680 C C . LYS A 1 86 ? 6.863 -10.001 -27.708 1.00 65.12 86 LYS A C 1
ATOM 682 O O . LYS A 1 86 ? 6.292 -11.081 -27.554 1.00 65.12 86 LYS A O 1
ATOM 687 N N . PRO A 1 87 ? 6.532 -9.164 -28.710 1.00 58.47 87 PRO A N 1
ATOM 688 C CA . PRO A 1 87 ? 5.622 -9.594 -29.762 1.00 58.47 87 PRO A CA 1
ATOM 689 C C . PRO A 1 87 ? 6.207 -10.853 -30.408 1.00 58.47 87 PRO A C 1
ATOM 691 O O . PRO A 1 87 ? 7.398 -10.870 -30.738 1.00 58.47 87 PRO A O 1
ATOM 694 N N . LYS A 1 88 ? 5.396 -11.914 -30.535 1.00 58.34 88 LYS A N 1
ATOM 695 C CA . LYS A 1 88 ? 5.776 -13.084 -31.336 1.00 58.34 88 LYS A CA 1
ATOM 696 C C . LYS A 1 88 ? 6.147 -12.572 -32.731 1.00 58.34 88 LYS A C 1
ATOM 698 O O . LYS A 1 88 ? 5.376 -11.806 -33.309 1.00 58.34 88 LYS A O 1
ATOM 703 N N . LYS A 1 89 ? 7.357 -12.915 -33.180 1.00 54.09 89 LYS A N 1
ATOM 704 C CA . LYS A 1 89 ? 7.804 -12.665 -34.553 1.00 54.09 89 LYS A CA 1
ATOM 705 C C . LYS A 1 89 ? 6.928 -13.428 -35.532 1.00 54.09 89 LYS A C 1
ATOM 707 O O . LYS A 1 89 ? 6.538 -14.562 -35.175 1.00 54.09 89 LYS A O 1
#

Radius of gyration: 16.41 Å; chains: 1; bounding box: 32×24×52 Å

pLDDT: mean 88.49, std 11.16, range [43.06, 97.25]

Foldseek 3Di:
DPVPVLQVVLQVQLVVLLVVLVVLVVVLVVDPDPVVNVVSQVVLCVQQPPQPDPDPVNSVSSSVSSSVVSSVVSVVVCVVVVPPPDPDD

Sequence (89 aa):
MKNAKFFAHAATIGLFGVLLFILCMLWKLTITDPLVDQFHVLYLKFLFPGFKGFDVASILWGMVLSFVYGFLAAVVFHGLHPDCCKPKK

Secondary structure (DSSP, 8-state):
--HHHHHHHHHHHHHHHHHHHHHHHHHGGG---HHHHHHHHHHHHHHSTT--SSSHHHHHHHHHHHHHHHHHHHHHHHHH-TTTTPPP-